Protein AF-A0A0V7YX70-F1 (afdb_monomer_lite)

Sequence (95 aa):
MPVESWLKPEEVPELAARATAMIDAALTGSGLTRETYWSAVRKGYNTPYNDPPRKRTPPAQPNAVPPALGVQAATDPVSVPAAVIAALAAEVRAV

Structure (mmCIF, N/CA/C/O backbone):
data_AF-A0A0V7YX70-F1
#
_entry.id   AF-A0A0V7YX70-F1
#
loop_
_atom_site.group_PDB
_atom_site.id
_atom_site.type_symbol
_atom_site.label_atom_id
_atom_site.label_alt_id
_atom_site.label_comp_id
_atom_site.label_asym_id
_atom_site.label_entity_id
_atom_site.label_seq_id
_atom_site.pdbx_PDB_ins_code
_atom_site.Cartn_x
_atom_site.Cartn_y
_atom_site.Cartn_z
_atom_site.occupancy
_atom_site.B_iso_or_equiv
_atom_site.auth_seq_id
_atom_site.auth_comp_id
_atom_site.auth_asym_id
_atom_site.auth_atom_id
_atom_site.pdbx_PDB_model_num
ATOM 1 N N . MET A 1 1 ? 23.687 10.911 -13.502 1.00 49.91 1 MET A N 1
ATOM 2 C CA . MET A 1 1 ? 24.113 9.498 -13.428 1.00 49.91 1 MET A CA 1
ATOM 3 C C . MET A 1 1 ? 22.894 8.642 -13.719 1.00 49.91 1 MET A C 1
ATOM 5 O O . MET A 1 1 ? 21.857 8.953 -13.141 1.00 49.91 1 MET A O 1
ATOM 9 N N . PRO A 1 2 ? 22.964 7.656 -14.624 1.00 63.56 2 PRO A N 1
ATOM 10 C CA . PRO A 1 2 ? 21.878 6.696 -14.787 1.00 63.56 2 PRO A CA 1
ATOM 11 C C . PRO A 1 2 ? 21.725 5.896 -13.488 1.00 63.56 2 PRO A C 1
ATOM 13 O O . PRO A 1 2 ? 22.716 5.482 -12.890 1.00 63.56 2 PRO A O 1
ATOM 16 N N . VAL A 1 3 ? 20.490 5.757 -13.014 1.00 69.25 3 VAL A N 1
ATOM 17 C CA . VAL A 1 3 ? 20.171 4.874 -11.891 1.00 69.25 3 VAL A CA 1
ATOM 18 C C . VAL A 1 3 ? 20.001 3.485 -12.481 1.00 69.25 3 VAL A C 1
ATOM 20 O O . VAL A 1 3 ? 19.042 3.241 -13.209 1.00 69.25 3 VAL A O 1
ATOM 23 N N . GLU A 1 4 ? 20.955 2.603 -12.203 1.00 75.88 4 GLU A N 1
ATOM 24 C CA . GLU A 1 4 ? 20.837 1.185 -12.534 1.00 75.88 4 GLU A CA 1
ATOM 25 C C . GLU A 1 4 ? 19.659 0.599 -11.745 1.00 75.88 4 GLU A C 1
ATOM 27 O O . GLU A 1 4 ? 19.627 0.640 -10.510 1.00 75.88 4 GLU A O 1
ATOM 32 N N . SER A 1 5 ? 18.655 0.102 -12.467 1.00 77.38 5 SER A N 1
ATOM 33 C CA . SER A 1 5 ? 17.547 -0.642 -11.874 1.00 77.38 5 SER A CA 1
ATOM 34 C C . SER A 1 5 ? 18.027 -2.050 -11.551 1.00 77.38 5 SER A C 1
ATOM 36 O O . SER A 1 5 ? 18.508 -2.762 -12.427 1.00 77.38 5 SER A O 1
ATOM 38 N N . TRP A 1 6 ? 17.834 -2.483 -10.308 1.00 83.19 6 TRP A N 1
ATOM 39 C CA . TRP A 1 6 ? 18.087 -3.869 -9.897 1.00 83.19 6 TRP A CA 1
ATOM 40 C C . TRP A 1 6 ? 17.017 -4.850 -10.398 1.00 83.19 6 TRP A C 1
ATOM 42 O O . TRP A 1 6 ? 17.168 -6.055 -10.226 1.00 83.19 6 TRP A O 1
ATOM 52 N N . LEU A 1 7 ? 15.940 -4.339 -11.002 1.00 83.75 7 LEU A N 1
ATOM 53 C CA . LEU A 1 7 ? 14.878 -5.129 -11.614 1.00 83.75 7 LEU A CA 1
ATOM 54 C C . LEU A 1 7 ? 14.978 -5.089 -13.134 1.00 83.75 7 LEU A C 1
ATOM 56 O O . LEU A 1 7 ? 15.116 -4.003 -13.714 1.00 83.75 7 LEU A O 1
ATOM 60 N N . LYS A 1 8 ? 14.818 -6.256 -13.766 1.00 88.38 8 LYS A N 1
ATOM 61 C CA . LYS A 1 8 ? 14.670 -6.331 -15.219 1.00 88.38 8 LYS A CA 1
ATOM 62 C C . LYS A 1 8 ? 13.263 -5.872 -15.622 1.00 88.38 8 LYS A C 1
ATOM 64 O O . LYS A 1 8 ? 12.306 -6.232 -14.931 1.00 88.38 8 LYS A O 1
ATOM 69 N N . PRO A 1 9 ? 13.094 -5.105 -16.714 1.00 87.94 9 PRO A N 1
ATOM 70 C CA . PRO A 1 9 ? 11.783 -4.603 -17.137 1.00 87.94 9 PRO A CA 1
ATOM 71 C C . PRO A 1 9 ? 10.723 -5.694 -17.320 1.00 87.94 9 PRO A C 1
ATOM 73 O O . PRO A 1 9 ? 9.546 -5.454 -17.061 1.00 87.94 9 PRO A O 1
ATOM 76 N N . GLU A 1 10 ? 11.135 -6.893 -17.726 1.00 90.56 10 GLU A N 1
ATOM 77 C CA . GLU A 1 10 ? 10.256 -8.036 -17.979 1.00 90.56 10 GLU A CA 1
ATOM 78 C C . GLU A 1 10 ? 9.688 -8.636 -16.683 1.00 90.56 10 GLU A C 1
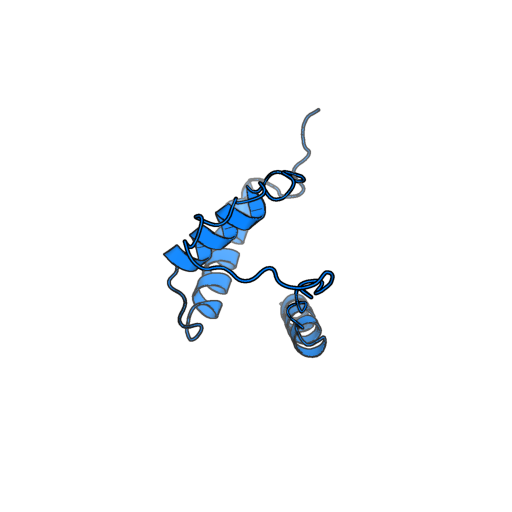ATOM 80 O O . GLU A 1 10 ? 8.603 -9.208 -16.692 1.00 90.56 10 GLU A O 1
ATOM 85 N N . GLU A 1 11 ? 10.394 -8.470 -15.562 1.00 89.38 11 GLU A N 1
ATOM 86 C CA . GLU A 1 11 ? 10.015 -8.996 -14.243 1.00 89.38 11 GLU A CA 1
ATOM 87 C C . GLU A 1 11 ? 9.078 -8.031 -13.488 1.00 89.38 11 GLU A C 1
ATOM 89 O O . GLU A 1 11 ? 8.363 -8.428 -12.565 1.00 89.38 11 GLU A O 1
ATOM 94 N N . VAL A 1 12 ? 9.045 -6.753 -13.890 1.00 90.19 12 VAL A N 1
ATOM 95 C CA . VAL A 1 12 ? 8.263 -5.698 -13.222 1.00 90.19 12 VAL A CA 1
ATOM 96 C C . VAL A 1 12 ? 6.758 -6.002 -13.181 1.00 90.19 12 VAL A C 1
ATOM 98 O O . VAL A 1 12 ? 6.175 -5.850 -12.105 1.00 90.19 12 VAL A O 1
ATOM 101 N N . PRO A 1 13 ? 6.090 -6.421 -14.277 1.00 92.00 13 PRO A N 1
ATOM 102 C CA . PRO A 1 13 ? 4.641 -6.621 -14.263 1.00 92.00 13 PRO A CA 1
ATOM 103 C C . PRO A 1 13 ? 4.212 -7.749 -13.323 1.00 92.00 13 PRO A C 1
ATOM 105 O O . PRO A 1 13 ? 3.243 -7.600 -12.578 1.00 92.00 13 PRO A O 1
ATOM 108 N N . GLU A 1 14 ? 4.954 -8.858 -13.325 1.00 92.88 14 GLU A N 1
ATOM 109 C CA . GLU A 1 14 ? 4.676 -10.006 -12.463 1.00 92.88 14 GLU A CA 1
ATOM 110 C C . GLU A 1 14 ? 4.894 -9.648 -10.989 1.00 92.88 14 GLU A C 1
ATOM 112 O O . GLU A 1 14 ? 4.019 -9.884 -10.148 1.00 92.88 14 GLU A O 1
ATOM 117 N N . LEU A 1 15 ? 6.019 -8.995 -10.676 1.00 90.94 15 LEU A N 1
ATOM 118 C CA . LEU A 1 15 ? 6.316 -8.566 -9.315 1.00 90.94 15 LEU A CA 1
ATOM 119 C C . LEU A 1 15 ? 5.273 -7.564 -8.799 1.00 90.94 15 LEU A C 1
ATOM 121 O O . LEU A 1 15 ? 4.822 -7.676 -7.658 1.00 90.94 15 LEU A O 1
ATOM 125 N N . ALA A 1 16 ? 4.851 -6.613 -9.637 1.00 90.81 16 ALA A N 1
ATOM 126 C CA . ALA A 1 16 ? 3.827 -5.634 -9.282 1.00 90.81 16 ALA A CA 1
ATOM 127 C C . ALA A 1 16 ? 2.468 -6.296 -9.002 1.00 90.81 16 ALA A C 1
ATOM 129 O O . ALA A 1 16 ? 1.791 -5.928 -8.036 1.00 90.81 16 ALA A O 1
ATOM 130 N N . ALA A 1 17 ? 2.078 -7.293 -9.802 1.00 93.31 17 ALA A N 1
ATOM 131 C CA . ALA A 1 17 ? 0.845 -8.048 -9.592 1.00 93.31 17 ALA A CA 1
ATOM 132 C C . ALA A 1 17 ? 0.883 -8.826 -8.269 1.00 93.31 17 ALA A C 1
ATOM 134 O O . ALA A 1 17 ? -0.047 -8.721 -7.463 1.00 93.31 17 ALA A O 1
ATOM 135 N N . ARG A 1 18 ? 1.987 -9.535 -7.997 1.00 94.19 18 ARG A N 1
ATOM 136 C CA . ARG A 1 18 ? 2.181 -10.276 -6.744 1.00 94.19 18 ARG A CA 1
ATOM 137 C C . ARG A 1 18 ? 2.152 -9.351 -5.529 1.00 94.19 18 ARG A C 1
ATOM 139 O O . ARG A 1 18 ? 1.431 -9.623 -4.572 1.00 94.19 18 ARG A O 1
ATOM 146 N N . ALA A 1 19 ? 2.885 -8.240 -5.577 1.00 91.94 19 ALA A N 1
ATOM 147 C CA . ALA A 1 19 ? 2.909 -7.262 -4.494 1.00 91.94 19 ALA A CA 1
ATOM 148 C C . ALA A 1 19 ? 1.515 -6.672 -4.232 1.00 91.94 19 ALA A C 1
ATOM 150 O O . ALA A 1 19 ? 1.098 -6.549 -3.082 1.00 91.94 19 ALA A O 1
ATOM 151 N N . THR A 1 20 ? 0.762 -6.366 -5.293 1.00 89.88 20 THR A N 1
ATOM 152 C CA . THR A 1 20 ? -0.607 -5.850 -5.170 1.00 89.88 20 THR A CA 1
ATOM 153 C C . THR A 1 20 ? -1.528 -6.858 -4.485 1.00 89.88 20 THR A C 1
ATOM 155 O O . THR A 1 20 ? -2.243 -6.485 -3.559 1.00 89.88 20 THR A O 1
ATOM 158 N N . ALA A 1 21 ? -1.467 -8.134 -4.875 1.00 93.12 21 ALA A N 1
ATOM 159 C CA . ALA A 1 21 ? -2.270 -9.186 -4.255 1.00 93.12 21 ALA A CA 1
ATOM 160 C C . ALA A 1 21 ? -1.947 -9.364 -2.760 1.00 93.12 21 ALA A C 1
ATOM 162 O O . ALA A 1 21 ? -2.858 -9.495 -1.945 1.00 93.12 21 ALA A O 1
ATOM 163 N N . MET A 1 22 ? -0.664 -9.309 -2.385 1.00 92.88 22 MET A N 1
ATOM 164 C CA . MET A 1 22 ? -0.243 -9.375 -0.980 1.00 92.88 22 MET A CA 1
ATOM 165 C C . MET A 1 22 ? -0.764 -8.184 -0.167 1.00 92.88 22 MET A C 1
ATOM 167 O O . MET A 1 22 ? -1.225 -8.359 0.960 1.00 92.88 22 MET A O 1
ATOM 171 N N . ILE A 1 23 ? -0.731 -6.979 -0.743 1.00 90.69 23 ILE A N 1
ATOM 172 C CA . ILE A 1 23 ? -1.269 -5.770 -0.107 1.00 90.69 23 ILE A CA 1
ATOM 173 C C . ILE A 1 23 ? -2.785 -5.890 0.077 1.00 90.69 23 ILE A C 1
ATOM 175 O O . ILE A 1 23 ? -3.287 -5.618 1.163 1.00 90.69 23 ILE A O 1
ATOM 179 N N . ASP A 1 24 ? -3.518 -6.328 -0.945 1.00 90.62 24 ASP A N 1
ATOM 180 C CA . ASP A 1 24 ? -4.975 -6.480 -0.867 1.00 90.62 24 ASP A CA 1
ATOM 181 C C . ASP A 1 24 ? -5.394 -7.538 0.166 1.00 90.62 24 ASP A C 1
ATOM 183 O O . ASP A 1 24 ? -6.340 -7.328 0.934 1.00 90.62 24 ASP A O 1
ATOM 187 N N . ALA A 1 25 ? -4.649 -8.642 0.251 1.00 91.50 25 ALA A N 1
ATOM 188 C CA . ALA A 1 25 ? -4.848 -9.652 1.284 1.00 91.50 25 ALA A CA 1
ATOM 189 C C . ALA A 1 25 ? -4.613 -9.073 2.689 1.00 91.50 25 ALA A C 1
ATOM 191 O O . ALA A 1 25 ? -5.450 -9.251 3.568 1.00 91.50 25 ALA A O 1
ATOM 192 N N . ALA A 1 26 ? -3.530 -8.315 2.889 1.00 88.12 26 ALA A N 1
ATOM 193 C CA . ALA A 1 26 ? -3.224 -7.682 4.173 1.00 88.12 26 ALA A CA 1
ATOM 194 C C . ALA A 1 26 ? -4.230 -6.583 4.562 1.00 88.12 26 ALA A C 1
ATOM 196 O O . ALA A 1 26 ? -4.465 -6.337 5.746 1.00 88.12 26 ALA A O 1
ATOM 197 N N . LEU A 1 27 ? -4.837 -5.912 3.579 1.00 90.50 27 LEU A N 1
ATOM 198 C CA . LEU A 1 27 ? -5.884 -4.924 3.831 1.00 90.50 27 LEU A CA 1
ATOM 199 C C . LEU A 1 27 ? -7.194 -5.575 4.280 1.00 90.50 27 LEU A C 1
ATOM 201 O O . LEU A 1 27 ? -7.952 -4.962 5.040 1.00 90.50 27 LEU A O 1
ATOM 205 N N . THR A 1 28 ? -7.441 -6.821 3.879 1.00 89.25 28 THR A N 1
ATOM 206 C CA . THR A 1 28 ? -8.608 -7.587 4.317 1.00 89.25 28 THR A CA 1
ATOM 207 C C . THR A 1 28 ? -8.528 -7.831 5.827 1.00 89.25 28 THR A C 1
ATOM 209 O O . THR A 1 28 ? -7.626 -8.496 6.322 1.00 89.25 28 THR A O 1
ATOM 212 N N . GLY 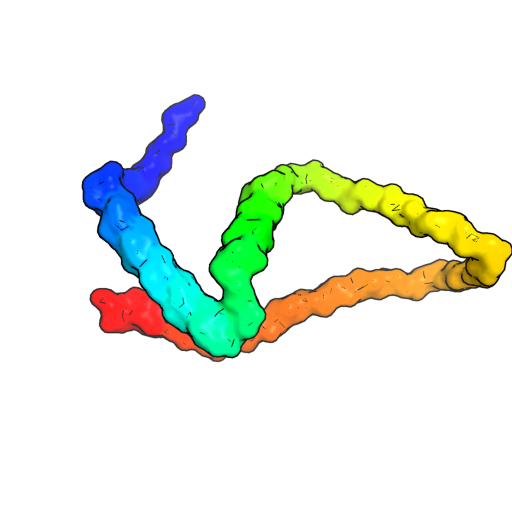A 1 29 ? -9.467 -7.258 6.585 1.00 83.81 29 GLY A N 1
ATOM 213 C CA . GLY A 1 29 ? -9.501 -7.346 8.054 1.00 83.81 29 GLY A CA 1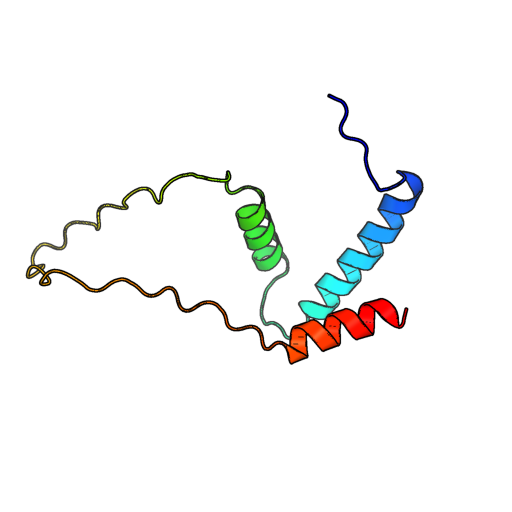
ATOM 214 C C . GLY A 1 29 ? -8.734 -6.243 8.795 1.00 83.81 29 GLY A C 1
ATOM 215 O O . GLY A 1 29 ? -8.887 -6.115 10.005 1.00 83.81 29 GLY A O 1
ATOM 216 N N . SER A 1 30 ? -7.984 -5.391 8.088 1.00 85.81 30 SER A N 1
ATOM 217 C CA . SER A 1 30 ? -7.259 -4.258 8.692 1.00 85.81 30 SER A CA 1
ATOM 218 C C . SER A 1 30 ? -8.153 -3.063 9.052 1.00 85.81 30 SER A C 1
ATOM 220 O O . SER A 1 30 ? -7.726 -2.155 9.762 1.00 85.81 30 SER A O 1
ATOM 222 N N . GLY A 1 31 ? -9.378 -3.017 8.515 1.00 87.12 31 GLY A N 1
ATOM 223 C CA . GLY A 1 31 ? -10.279 -1.865 8.632 1.00 87.12 31 GLY A CA 1
ATOM 224 C C . GLY A 1 31 ? -9.861 -0.645 7.797 1.00 87.12 31 GLY A C 1
ATOM 225 O O . GLY A 1 31 ? -10.574 0.356 7.785 1.00 87.12 31 GLY A O 1
ATOM 226 N N . LEU A 1 32 ? -8.734 -0.713 7.079 1.00 86.56 32 LEU A N 1
ATOM 227 C CA . LEU A 1 32 ? -8.271 0.338 6.177 1.00 86.56 32 LEU A CA 1
ATOM 228 C C . LEU A 1 32 ? -8.873 0.157 4.785 1.00 86.56 32 LEU A C 1
ATOM 230 O O . LEU A 1 32 ? -8.900 -0.941 4.231 1.00 86.56 32 LEU A O 1
ATOM 234 N N . THR A 1 33 ? -9.291 1.266 4.176 1.00 89.88 33 THR A N 1
ATOM 235 C CA . THR A 1 33 ? -9.608 1.264 2.747 1.00 89.88 33 THR A CA 1
ATOM 236 C C . THR A 1 33 ? -8.319 1.282 1.927 1.00 89.88 33 THR A C 1
ATOM 238 O O . THR A 1 33 ? -7.297 1.840 2.344 1.00 89.88 33 THR A O 1
ATOM 241 N N . ARG A 1 34 ? -8.385 0.730 0.712 1.00 87.56 34 ARG A N 1
ATOM 242 C CA . ARG A 1 34 ? -7.284 0.775 -0.259 1.00 87.56 34 ARG A CA 1
ATOM 243 C C . ARG A 1 34 ? -6.805 2.208 -0.513 1.00 87.56 34 ARG A C 1
ATOM 245 O O . ARG A 1 34 ? -5.605 2.455 -0.586 1.00 87.56 34 ARG A O 1
ATOM 252 N N . GLU A 1 35 ? -7.728 3.162 -0.594 1.00 89.25 35 GLU A N 1
ATOM 253 C CA . GLU A 1 35 ? -7.405 4.577 -0.788 1.00 89.25 35 GLU A CA 1
ATOM 254 C C . GLU A 1 35 ? -6.637 5.163 0.405 1.00 89.25 35 GLU A C 1
ATOM 256 O O . GLU A 1 35 ? -5.602 5.809 0.217 1.00 89.25 35 GLU A O 1
ATOM 261 N N . THR A 1 36 ? -7.089 4.890 1.634 1.00 86.44 36 THR A N 1
ATOM 262 C CA . THR A 1 36 ? -6.412 5.342 2.856 1.00 86.44 36 THR A CA 1
ATOM 263 C C . THR A 1 36 ? -4.984 4.805 2.914 1.00 86.44 36 THR A C 1
ATOM 265 O O . THR A 1 36 ? -4.053 5.583 3.133 1.00 86.44 36 THR A O 1
ATOM 268 N N . TYR A 1 37 ? -4.790 3.515 2.628 1.00 89.38 37 TYR A N 1
ATOM 269 C CA . TYR A 1 37 ? -3.466 2.895 2.565 1.00 89.38 37 TYR A CA 1
ATOM 270 C C . TYR A 1 37 ? -2.552 3.588 1.542 1.00 89.38 37 TYR A C 1
ATOM 272 O O . TYR A 1 37 ? -1.486 4.090 1.901 1.00 89.38 37 TYR A O 1
ATOM 280 N N . TRP A 1 38 ? -2.984 3.720 0.283 1.00 88.19 38 TRP A N 1
ATOM 281 C CA . TRP A 1 38 ? -2.155 4.340 -0.759 1.00 88.19 38 TRP A CA 1
ATOM 282 C C . TRP A 1 38 ? -1.921 5.841 -0.547 1.00 88.19 38 TRP A C 1
ATOM 284 O O . TRP A 1 38 ? -0.900 6.377 -0.989 1.00 88.19 38 TRP A O 1
ATOM 294 N N . SER A 1 39 ? -2.829 6.544 0.136 1.00 85.19 39 SER A N 1
ATOM 295 C CA . SER A 1 39 ? -2.601 7.933 0.551 1.00 85.19 39 SER A CA 1
ATOM 296 C C . SER A 1 39 ? -1.463 8.038 1.576 1.00 85.19 39 SER A C 1
ATOM 298 O O . SER A 1 39 ? -0.598 8.906 1.443 1.00 85.19 39 SER A O 1
ATOM 300 N N . ALA A 1 40 ? -1.407 7.112 2.541 1.00 83.19 40 ALA A N 1
ATOM 301 C CA . ALA A 1 40 ? -0.361 7.054 3.555 1.00 83.19 40 ALA A CA 1
ATOM 302 C C . ALA A 1 40 ? 0.992 6.664 2.947 1.00 83.19 40 ALA A C 1
ATOM 304 O O . ALA A 1 40 ? 1.993 7.309 3.250 1.00 83.19 40 ALA A O 1
ATOM 305 N N . VAL A 1 41 ? 1.015 5.688 2.031 1.00 86.06 41 VAL A N 1
ATOM 306 C CA . VAL A 1 41 ? 2.225 5.291 1.289 1.00 86.06 41 VAL A CA 1
ATOM 307 C C . VAL A 1 41 ? 2.787 6.470 0.496 1.00 86.06 41 VAL A C 1
ATOM 309 O O . VAL A 1 41 ? 3.951 6.826 0.670 1.00 86.06 41 VAL A O 1
ATOM 312 N N . ARG A 1 42 ? 1.963 7.149 -0.316 1.00 86.50 42 ARG A N 1
ATOM 313 C CA . ARG A 1 42 ? 2.410 8.335 -1.068 1.00 86.50 42 ARG A CA 1
ATOM 314 C C . ARG A 1 42 ? 2.925 9.427 -0.143 1.00 86.50 42 ARG A C 1
ATOM 316 O O . ARG A 1 42 ? 3.953 10.023 -0.440 1.00 86.50 42 ARG A O 1
ATOM 323 N N . LYS A 1 43 ? 2.253 9.672 0.984 1.00 80.50 43 LYS A N 1
ATOM 324 C CA . LYS A 1 43 ? 2.728 10.632 1.984 1.00 80.50 43 LYS A CA 1
ATOM 325 C C . LYS A 1 43 ? 4.089 10.216 2.549 1.00 80.50 43 LYS A C 1
ATOM 327 O O . LYS A 1 43 ? 4.982 11.049 2.589 1.00 80.50 43 LYS A O 1
ATOM 332 N N . GLY A 1 44 ? 4.266 8.959 2.949 1.00 79.69 44 GLY A N 1
ATOM 333 C CA . GLY A 1 44 ? 5.512 8.456 3.535 1.00 79.69 44 GLY A CA 1
ATOM 334 C C . GLY A 1 44 ? 6.710 8.541 2.588 1.00 79.69 44 GLY A C 1
ATOM 335 O O . GLY A 1 44 ? 7.774 8.981 3.006 1.00 79.69 44 GLY A O 1
ATOM 336 N N . TYR A 1 45 ? 6.522 8.195 1.310 1.00 73.12 45 TYR A N 1
ATOM 337 C CA . TYR A 1 45 ? 7.603 8.181 0.315 1.00 73.12 45 TYR A CA 1
ATOM 338 C C . TYR A 1 45 ? 7.854 9.533 -0.371 1.00 73.12 45 TYR A C 1
ATOM 340 O O . TYR A 1 45 ? 8.987 9.798 -0.761 1.00 73.12 45 TYR A O 1
ATOM 348 N N . ASN A 1 46 ? 6.842 10.403 -0.496 1.00 69.38 46 ASN A N 1
ATOM 349 C CA . ASN A 1 46 ? 7.012 11.751 -1.059 1.00 69.38 46 ASN A CA 1
ATOM 350 C C . ASN A 1 46 ? 7.279 12.827 -0.001 1.00 69.38 46 ASN A C 1
ATOM 352 O O . ASN A 1 46 ? 7.365 13.999 -0.365 1.00 69.38 46 ASN A O 1
ATOM 356 N N . THR A 1 47 ? 7.383 12.487 1.289 1.00 61.97 47 THR A N 1
ATOM 357 C CA . THR A 1 47 ? 7.865 13.469 2.267 1.00 61.97 47 THR A CA 1
ATOM 358 C C . THR A 1 47 ? 9.351 13.678 1.978 1.00 61.97 47 THR A C 1
ATOM 360 O O . THR A 1 47 ? 10.113 12.720 2.127 1.00 61.97 47 THR A O 1
ATOM 363 N N . PRO A 1 48 ? 9.785 14.876 1.534 1.00 66.69 48 PRO A N 1
ATOM 364 C CA . PRO A 1 48 ? 11.199 15.135 1.324 1.00 66.69 48 PRO A CA 1
ATOM 365 C C . PRO A 1 48 ? 11.929 14.802 2.620 1.00 66.69 48 PRO A C 1
ATOM 367 O O . PRO A 1 48 ? 11.493 15.221 3.697 1.00 66.69 48 PRO A O 1
ATOM 370 N N . TYR A 1 49 ? 13.016 14.035 2.528 1.00 58.62 49 TYR A N 1
ATOM 371 C CA . TYR A 1 49 ? 13.941 13.917 3.646 1.00 58.62 49 TYR A CA 1
ATOM 372 C C . TYR A 1 49 ? 14.308 15.349 4.051 1.00 58.62 49 TYR A C 1
ATOM 374 O O . TYR A 1 49 ? 14.958 16.054 3.284 1.00 58.62 49 TYR A O 1
ATOM 382 N N . ASN A 1 50 ? 13.865 15.759 5.241 1.00 53.69 50 ASN A N 1
ATOM 383 C CA . ASN A 1 50 ? 14.175 17.036 5.879 1.00 53.69 50 ASN A CA 1
ATOM 384 C C . ASN A 1 50 ? 13.364 18.276 5.435 1.00 53.69 50 ASN A C 1
ATOM 386 O O . ASN A 1 50 ? 13.944 19.268 5.003 1.00 53.69 50 ASN A O 1
ATOM 390 N N . ASP A 1 51 ? 12.046 18.292 5.655 1.00 58.91 51 ASP A N 1
ATOM 391 C CA . ASP A 1 51 ? 11.408 19.553 6.063 1.00 58.91 51 ASP A CA 1
ATOM 392 C C . ASP A 1 51 ? 11.311 19.527 7.601 1.00 58.91 51 ASP A C 1
ATOM 394 O O . ASP A 1 51 ? 10.605 18.667 8.145 1.00 58.91 51 ASP A O 1
ATOM 398 N N . PRO A 1 52 ? 12.027 20.404 8.337 1.00 60.19 52 PRO A N 1
ATOM 399 C CA . PRO A 1 52 ? 11.823 20.550 9.773 1.00 60.19 52 PRO A CA 1
ATOM 400 C C . PRO A 1 52 ? 10.327 20.746 10.018 1.00 60.19 52 PRO A C 1
ATOM 402 O O . PRO A 1 52 ? 9.686 21.444 9.222 1.00 60.19 52 PRO A O 1
ATOM 405 N N . PRO A 1 53 ? 9.739 20.167 11.082 1.00 65.00 53 PRO A N 1
ATOM 406 C CA . PRO A 1 53 ? 8.322 20.347 11.347 1.00 65.00 53 PRO A CA 1
ATOM 407 C C . PRO A 1 53 ? 8.029 21.844 11.328 1.00 65.00 53 PRO A C 1
ATOM 409 O O . PRO A 1 53 ? 8.533 22.588 12.174 1.00 65.00 53 PRO A O 1
ATOM 412 N N . ARG A 1 54 ? 7.256 22.303 10.328 1.00 61.53 54 ARG A N 1
ATOM 413 C CA . ARG A 1 54 ? 6.776 23.685 10.304 1.00 61.53 54 ARG A CA 1
ATOM 414 C C . ARG A 1 54 ? 6.112 23.874 11.649 1.00 61.53 54 ARG A C 1
ATOM 416 O O . ARG A 1 54 ? 5.145 23.166 11.937 1.00 61.53 54 ARG A O 1
ATOM 423 N N . LYS A 1 55 ? 6.668 24.760 12.482 1.00 58.44 55 LYS A N 1
ATOM 424 C CA . LYS A 1 55 ? 6.069 25.125 13.761 1.00 58.44 55 LYS A CA 1
ATOM 425 C C . LYS A 1 55 ? 4.661 25.592 13.435 1.00 58.44 55 LYS A C 1
ATOM 427 O O . LYS A 1 55 ? 4.464 26.708 12.967 1.00 58.44 55 LYS A O 1
ATOM 432 N N . ARG A 1 56 ? 3.687 24.696 13.581 1.00 62.22 56 ARG A N 1
ATOM 433 C CA . ARG A 1 56 ? 2.284 25.055 13.503 1.00 62.22 56 ARG A CA 1
ATOM 434 C C . ARG A 1 56 ? 2.070 25.883 14.746 1.00 62.22 56 ARG A C 1
ATOM 436 O O . ARG A 1 56 ? 2.015 25.335 15.842 1.00 62.22 56 ARG A O 1
ATOM 443 N N . THR A 1 57 ? 2.060 27.198 14.576 1.00 57.38 57 THR A N 1
ATOM 444 C CA . THR A 1 57 ? 1.596 28.112 15.606 1.00 57.38 57 THR A CA 1
ATOM 445 C C . THR A 1 57 ? 0.205 27.616 15.993 1.00 57.38 57 THR A C 1
ATOM 447 O O . THR A 1 57 ? -0.661 27.542 15.114 1.00 57.38 57 THR A O 1
ATOM 450 N N . PRO A 1 58 ? -0.016 27.177 17.243 1.00 58.72 58 PRO A N 1
ATOM 451 C CA . PRO A 1 58 ? -1.354 26.819 17.679 1.00 58.72 58 PRO A CA 1
ATOM 452 C C . PRO A 1 58 ? -2.253 28.042 17.459 1.00 58.72 58 PRO A C 1
ATOM 454 O O . PRO A 1 58 ? -1.790 29.162 17.704 1.00 58.72 58 PRO A O 1
ATOM 457 N N . PRO A 1 59 ? -3.500 27.883 16.984 1.00 56.09 59 PRO A N 1
ATOM 458 C CA . PRO A 1 59 ? -4.436 28.998 16.990 1.00 56.09 59 PRO A CA 1
ATOM 459 C C . PRO A 1 59 ? -4.501 29.541 18.420 1.00 56.09 59 PRO A C 1
ATOM 461 O O . PRO A 1 59 ? -4.617 28.764 19.371 1.00 56.09 59 PRO A O 1
ATOM 464 N N . ALA A 1 60 ? -4.346 30.858 18.570 1.00 55.03 60 ALA A N 1
ATOM 465 C CA . ALA A 1 60 ? -4.351 31.509 19.871 1.00 55.03 60 ALA A CA 1
ATOM 466 C C . ALA A 1 60 ? -5.686 31.210 20.564 1.00 55.03 60 ALA A C 1
ATOM 468 O O . ALA A 1 60 ? -6.725 31.746 20.182 1.00 55.03 60 ALA A O 1
ATOM 469 N N . GLN A 1 61 ? -5.669 30.318 21.556 1.00 53.00 61 GLN A N 1
ATOM 470 C CA . GLN A 1 61 ? -6.814 30.143 22.432 1.00 53.00 61 GLN A CA 1
ATOM 471 C C . GLN A 1 61 ? -6.823 31.320 23.413 1.00 53.00 61 GLN A C 1
ATOM 473 O O . GLN A 1 61 ? -5.827 31.515 24.112 1.00 53.00 61 GLN A O 1
ATOM 478 N N . PRO A 1 62 ? -7.912 32.102 23.493 1.00 50.94 62 PRO A N 1
ATOM 479 C CA . PRO A 1 62 ? -7.945 33.358 24.245 1.00 50.94 62 PRO A CA 1
ATOM 480 C C . PRO A 1 62 ? -7.794 33.219 25.773 1.00 50.94 62 PRO A C 1
ATOM 482 O O . PRO A 1 62 ? -7.812 34.235 26.450 1.00 50.94 62 PRO A O 1
ATOM 485 N N . ASN A 1 63 ? -7.604 32.009 26.320 1.00 54.47 63 ASN A N 1
ATOM 486 C CA . ASN A 1 63 ? -7.452 31.758 27.762 1.00 54.47 63 ASN A CA 1
ATOM 487 C C . ASN A 1 63 ? -6.386 30.694 28.109 1.00 54.47 63 ASN A C 1
ATOM 489 O O . ASN A 1 63 ? -6.504 29.993 29.114 1.00 54.47 63 ASN A O 1
ATOM 493 N N . ALA A 1 64 ? -5.344 30.528 27.291 1.00 45.47 64 ALA A N 1
ATOM 494 C CA . ALA A 1 64 ? -4.293 29.558 27.604 1.00 45.47 64 ALA A CA 1
ATOM 495 C C . ALA A 1 64 ? -3.400 30.041 28.769 1.00 45.47 64 ALA A C 1
ATOM 497 O O . ALA A 1 64 ? -2.621 30.981 28.624 1.00 45.47 64 ALA A O 1
ATOM 498 N N . VAL A 1 65 ? -3.492 29.366 29.919 1.00 51.59 65 VAL A N 1
ATOM 499 C CA . VAL A 1 65 ? -2.509 29.459 31.014 1.00 51.59 65 VAL A CA 1
ATOM 500 C C . VAL A 1 65 ? -1.170 28.906 30.498 1.00 51.59 65 VAL A C 1
ATOM 502 O O . VAL A 1 65 ? -1.179 27.840 29.876 1.00 51.59 65 VAL A O 1
ATOM 505 N N . PRO A 1 66 ? -0.023 29.584 30.705 1.00 43.41 66 PRO A N 1
ATOM 506 C CA . PRO A 1 66 ? 1.257 29.108 30.188 1.00 43.41 66 PRO A CA 1
ATOM 507 C C . PRO A 1 66 ? 1.615 27.756 30.828 1.00 43.41 66 PRO A C 1
ATOM 509 O O . PRO A 1 66 ? 1.721 27.684 32.055 1.00 43.41 66 PRO A O 1
ATOM 512 N N . PRO A 1 67 ? 1.822 26.679 30.047 1.00 44.88 67 PRO A N 1
ATOM 513 C CA . PRO A 1 67 ? 2.370 25.456 30.599 1.00 44.88 67 PRO A CA 1
ATOM 514 C C . PRO A 1 67 ? 3.852 25.684 30.903 1.00 44.88 67 PRO A C 1
ATOM 516 O O . PRO A 1 67 ? 4.616 26.182 30.070 1.00 44.88 67 PRO A O 1
ATOM 519 N N . ALA A 1 68 ? 4.236 25.336 32.128 1.00 42.22 68 ALA A N 1
ATOM 520 C CA . ALA A 1 68 ? 5.617 25.312 32.568 1.00 42.22 68 ALA A CA 1
ATOM 521 C C . ALA A 1 68 ? 6.482 24.475 31.609 1.00 42.22 68 ALA A C 1
ATOM 523 O O . ALA A 1 68 ? 6.050 23.461 31.060 1.00 42.22 68 ALA A O 1
ATOM 524 N N . LEU A 1 69 ? 7.711 24.951 31.411 1.00 49.47 69 LEU A N 1
ATOM 525 C CA . LEU A 1 69 ? 8.780 24.327 30.641 1.00 49.47 69 LEU A CA 1
ATOM 526 C C . LEU A 1 69 ? 8.859 22.806 30.846 1.00 49.47 69 LEU A C 1
ATOM 528 O O . LEU A 1 69 ? 9.028 22.333 31.965 1.00 49.47 69 LEU A O 1
ATOM 532 N N . GLY A 1 70 ? 8.872 22.077 29.728 1.00 49.53 70 GLY A N 1
ATOM 533 C CA . GLY A 1 70 ? 9.442 20.734 29.654 1.00 49.53 70 GLY A CA 1
ATOM 534 C C . GLY A 1 70 ? 8.443 19.588 29.754 1.00 49.53 70 GLY A C 1
ATOM 535 O O . GLY A 1 70 ? 8.430 18.863 30.738 1.00 49.53 70 GLY A O 1
ATOM 536 N N . VAL A 1 71 ? 7.707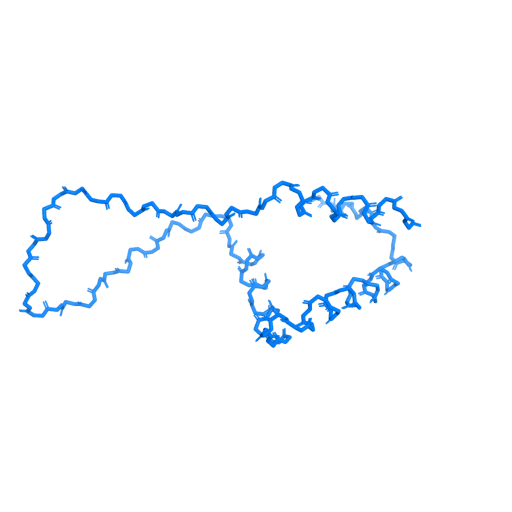 19.325 28.675 1.00 39.97 71 VAL A N 1
ATOM 537 C CA . VAL A 1 71 ? 7.289 17.953 28.368 1.00 39.97 71 VAL A CA 1
ATOM 538 C C . VAL A 1 71 ? 7.700 17.678 26.931 1.00 39.97 71 VAL A C 1
ATOM 540 O O . VAL A 1 71 ? 7.093 1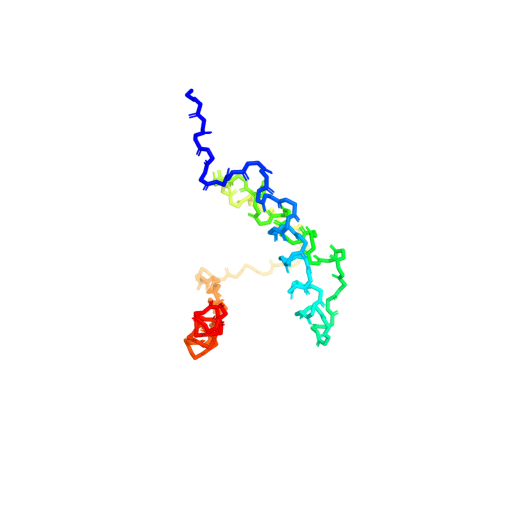8.171 25.981 1.00 39.97 71 VAL A O 1
ATOM 543 N N . GLN A 1 72 ? 8.802 16.943 26.781 1.00 44.50 72 GLN A N 1
ATOM 544 C CA . GLN A 1 72 ? 9.143 16.299 25.523 1.00 44.50 72 GLN A CA 1
ATOM 545 C C . GLN A 1 72 ? 7.974 15.383 25.164 1.00 44.50 72 GLN A C 1
ATOM 547 O O . GLN A 1 72 ? 7.652 14.467 25.916 1.00 44.50 72 GLN A O 1
ATOM 552 N N . ALA A 1 73 ? 7.313 15.649 24.040 1.00 45.44 73 ALA A N 1
ATOM 553 C CA . ALA A 1 73 ? 6.399 14.686 23.457 1.00 45.44 73 ALA A CA 1
ATOM 554 C C . ALA A 1 73 ? 7.242 13.487 23.013 1.00 45.44 73 ALA A C 1
ATOM 556 O O . ALA A 1 73 ? 7.867 13.515 21.952 1.00 45.44 73 ALA A O 1
ATOM 557 N N . ALA A 1 74 ? 7.308 12.468 23.867 1.00 50.34 74 ALA A N 1
ATOM 558 C CA . ALA A 1 74 ? 7.751 11.147 23.482 1.00 50.34 74 ALA A CA 1
ATOM 559 C C . ALA A 1 74 ? 6.802 10.678 22.375 1.00 50.34 74 ALA A C 1
ATOM 561 O O . ALA A 1 74 ? 5.643 10.352 22.616 1.00 50.34 74 ALA A O 1
ATOM 562 N N . THR A 1 75 ? 7.266 10.717 21.130 1.00 52.78 75 THR A N 1
ATOM 563 C CA . THR A 1 75 ? 6.716 9.834 20.111 1.00 52.78 75 THR A CA 1
ATOM 564 C C . THR A 1 75 ? 7.057 8.432 20.572 1.00 52.78 75 THR A C 1
ATOM 566 O O . THR A 1 75 ? 8.203 8.010 20.414 1.00 52.78 75 THR A O 1
ATOM 569 N N . ASP A 1 76 ? 6.099 7.743 21.189 1.00 50.59 76 ASP A N 1
ATOM 570 C CA . ASP A 1 76 ? 6.241 6.313 21.406 1.00 50.59 76 ASP A CA 1
ATOM 571 C C . ASP A 1 76 ? 6.482 5.673 20.032 1.00 50.59 76 ASP A C 1
ATOM 573 O O . ASP A 1 76 ? 5.658 5.840 19.121 1.00 50.59 76 ASP A O 1
ATOM 577 N N . PRO A 1 77 ? 7.629 5.007 19.820 1.00 57.38 77 PRO A N 1
ATOM 578 C CA . PRO A 1 77 ? 7.831 4.247 18.606 1.00 57.38 77 PRO A CA 1
ATOM 579 C C . PRO A 1 77 ? 6.719 3.202 18.537 1.00 57.38 77 PRO A C 1
ATOM 581 O O . PRO A 1 77 ? 6.431 2.525 19.525 1.00 57.38 77 PRO A O 1
ATOM 584 N N . VAL A 1 78 ? 6.087 3.061 17.370 1.00 58.38 78 VAL A N 1
ATOM 585 C CA . VAL A 1 78 ? 5.199 1.925 17.116 1.00 58.38 78 VAL A CA 1
ATOM 586 C C . VAL A 1 78 ? 6.047 0.667 17.287 1.00 58.38 78 VAL A C 1
ATOM 588 O O . VAL A 1 78 ? 6.861 0.329 16.428 1.00 58.38 78 VAL A O 1
ATOM 591 N N . SER A 1 79 ? 5.909 0.023 18.444 1.00 60.00 79 SER A N 1
ATOM 592 C CA . SER A 1 79 ? 6.626 -1.197 18.785 1.00 60.00 79 SER A CA 1
ATOM 593 C C . SER A 1 79 ? 6.009 -2.330 17.982 1.00 60.00 79 SER A C 1
ATOM 595 O O . SER A 1 79 ? 4.990 -2.906 18.362 1.00 60.00 79 SER A O 1
ATOM 597 N N . VAL A 1 80 ? 6.588 -2.605 16.816 1.00 66.69 80 VAL A N 1
ATOM 598 C CA . VAL A 1 80 ? 6.273 -3.815 16.060 1.00 66.69 80 VAL A CA 1
ATOM 599 C C . VAL A 1 80 ? 7.027 -4.963 16.736 1.00 66.69 80 VAL A C 1
ATOM 601 O O . VAL A 1 80 ? 8.259 -4.912 16.798 1.00 66.69 80 VAL A O 1
ATOM 604 N N . PRO A 1 81 ? 6.342 -5.996 17.262 1.00 73.19 81 PRO A N 1
ATOM 605 C CA . PRO A 1 81 ? 7.023 -7.102 17.920 1.00 73.19 81 PRO A CA 1
ATOM 606 C C . PRO A 1 81 ? 7.990 -7.789 16.954 1.00 73.19 81 PRO A C 1
ATOM 608 O O . PRO A 1 81 ? 7.617 -8.128 15.831 1.00 73.19 81 PRO A O 1
ATOM 611 N N . ALA A 1 82 ? 9.214 -8.065 17.405 1.00 69.75 82 ALA A N 1
ATOM 612 C CA . ALA A 1 82 ? 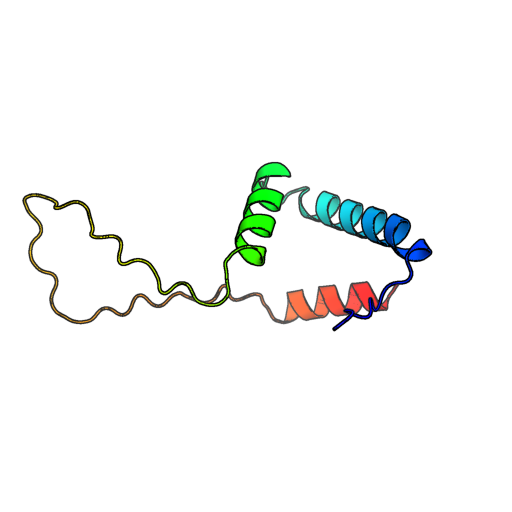10.232 -8.742 16.596 1.00 69.75 82 ALA A CA 1
ATOM 613 C C . ALA A 1 82 ? 9.750 -10.095 16.034 1.00 69.75 82 ALA A C 1
ATOM 615 O O . ALA A 1 82 ? 10.175 -10.503 14.958 1.00 69.75 82 ALA A O 1
ATOM 616 N N . ALA A 1 83 ? 8.811 -10.755 16.720 1.00 65.94 83 ALA A N 1
ATOM 617 C CA . ALA A 1 83 ? 8.164 -11.976 16.249 1.00 65.94 83 ALA A CA 1
ATOM 618 C C . ALA A 1 83 ? 7.346 -11.767 14.961 1.00 65.94 83 ALA A C 1
ATOM 620 O O . ALA A 1 83 ? 7.359 -12.630 14.091 1.00 65.94 83 ALA A O 1
ATOM 621 N N . VAL A 1 84 ? 6.687 -10.614 14.806 1.00 75.44 84 VAL A N 1
ATOM 622 C CA . VAL A 1 84 ? 5.942 -10.259 13.585 1.00 75.44 84 VAL A CA 1
ATOM 623 C C . VAL A 1 84 ? 6.915 -10.049 12.425 1.00 75.44 84 VAL A C 1
ATOM 625 O O . VAL A 1 84 ? 6.691 -10.550 11.328 1.00 75.44 84 VAL A O 1
ATOM 628 N N . ILE A 1 85 ? 8.043 -9.383 12.684 1.00 72.75 85 ILE A N 1
ATOM 629 C CA . ILE A 1 85 ? 9.102 -9.166 11.687 1.00 72.75 85 ILE A CA 1
ATOM 630 C C . ILE A 1 85 ? 9.726 -10.504 11.263 1.00 72.75 85 ILE A C 1
ATOM 632 O O . ILE A 1 85 ? 9.914 -10.756 10.074 1.00 72.75 85 ILE A O 1
ATOM 636 N N . ALA A 1 86 ? 10.012 -11.383 12.225 1.00 69.62 86 ALA A N 1
ATOM 637 C CA . ALA A 1 86 ? 10.577 -12.702 11.964 1.00 69.62 86 ALA A CA 1
ATOM 638 C C . ALA A 1 86 ? 9.606 -13.617 11.200 1.00 69.62 86 ALA A C 1
ATOM 640 O O . ALA A 1 86 ? 10.042 -14.345 10.311 1.00 69.62 86 ALA A O 1
ATOM 641 N N . ALA A 1 87 ? 8.305 -13.552 11.501 1.00 72.81 87 ALA A N 1
ATOM 642 C CA . ALA A 1 87 ? 7.279 -14.313 10.794 1.00 72.81 87 ALA A CA 1
ATOM 643 C C . ALA A 1 87 ? 7.175 -13.890 9.320 1.00 72.81 87 ALA A C 1
ATOM 645 O O . ALA A 1 87 ? 7.255 -14.749 8.446 1.00 72.81 87 ALA A O 1
ATOM 646 N N . LEU A 1 88 ? 7.122 -12.579 9.038 1.00 70.12 88 LEU A N 1
ATOM 647 C CA . LEU A 1 88 ? 7.142 -12.075 7.658 1.00 70.12 88 LEU A CA 1
ATOM 648 C C . LEU A 1 88 ? 8.416 -12.498 6.908 1.00 70.12 88 LEU A C 1
ATOM 650 O O . LEU A 1 88 ? 8.353 -12.892 5.747 1.00 70.12 88 LEU A O 1
ATOM 654 N N . ALA A 1 89 ? 9.579 -12.436 7.561 1.00 69.50 89 ALA A N 1
ATOM 655 C CA . ALA A 1 89 ? 10.846 -12.821 6.940 1.00 69.50 89 ALA A CA 1
ATOM 656 C C . ALA A 1 89 ? 10.933 -14.331 6.648 1.00 69.50 89 ALA A C 1
ATOM 658 O O . ALA A 1 89 ? 11.513 -14.733 5.638 1.00 69.50 89 ALA A O 1
ATOM 659 N N . ALA A 1 90 ? 10.363 -15.168 7.518 1.00 68.38 90 ALA A N 1
ATOM 660 C CA . ALA A 1 90 ? 10.307 -16.613 7.322 1.00 68.38 90 ALA A CA 1
ATOM 661 C C . ALA A 1 90 ? 9.341 -16.999 6.192 1.00 68.38 90 ALA A C 1
ATOM 663 O O . ALA A 1 90 ? 9.675 -17.853 5.374 1.00 68.38 90 ALA A O 1
ATOM 664 N N . GLU A 1 91 ? 8.188 -16.335 6.106 1.00 61.19 91 GLU A N 1
ATOM 665 C CA . GLU A 1 91 ? 7.182 -16.573 5.067 1.00 61.19 91 GLU A CA 1
ATOM 666 C C . GLU A 1 91 ? 7.697 -16.199 3.669 1.00 61.19 91 GLU A C 1
ATOM 668 O O . GLU A 1 91 ? 7.515 -16.953 2.718 1.00 61.19 91 GLU A O 1
ATOM 673 N N . VAL A 1 92 ? 8.452 -15.100 3.550 1.00 65.62 92 VAL A N 1
ATOM 674 C CA . VAL A 1 92 ? 9.102 -14.693 2.289 1.00 65.62 92 VAL A CA 1
ATOM 675 C C . VAL A 1 92 ? 10.174 -15.689 1.829 1.00 65.62 92 VAL A C 1
ATOM 677 O O . VAL A 1 92 ? 10.412 -15.811 0.633 1.00 65.62 92 VAL A O 1
ATOM 680 N N . ARG A 1 93 ? 10.823 -16.408 2.753 1.00 58.72 93 ARG A N 1
ATOM 681 C CA . ARG A 1 93 ? 11.888 -17.379 2.442 1.00 58.72 93 ARG A CA 1
ATOM 682 C C . ARG A 1 93 ? 11.362 -18.781 2.113 1.00 58.72 93 ARG A C 1
ATOM 684 O O . ARG A 1 93 ? 12.123 -19.605 1.614 1.00 58.72 93 ARG A O 1
ATOM 691 N N . ALA A 1 94 ? 10.101 -19.063 2.432 1.00 54.09 94 ALA A N 1
ATOM 692 C CA . ALA A 1 94 ? 9.459 -20.354 2.198 1.00 54.09 94 ALA A CA 1
ATOM 693 C C . ALA A 1 94 ? 8.771 -20.464 0.820 1.00 54.09 94 ALA A C 1
ATOM 695 O O . ALA A 1 94 ? 8.213 -21.519 0.515 1.00 54.09 94 ALA A O 1
ATOM 696 N N . VAL A 1 95 ? 8.813 -19.399 0.009 1.00 46.84 95 VAL A N 1
ATOM 697 C CA . VAL A 1 95 ? 8.305 -19.327 -1.375 1.00 46.84 95 VAL A CA 1
ATOM 698 C C . VAL A 1 95 ? 9.471 -19.256 -2.348 1.00 46.84 95 VAL A C 1
ATOM 700 O O . VAL A 1 95 ? 9.393 -19.937 -3.391 1.00 46.84 95 VAL A O 1
#

Radius of gyration: 20.98 Å; chains: 1; bounding box: 34×54×50 Å

Foldseek 3Di:
DDDDDPDDPVCVVVVVVVVVVVVVVVVVVVPDDPVNVVVVVCCVVPPPPDDDPPPPPPPDDVDDDDDDDDDDPPPPPPDDDVVVVVVVVVVVVVD

Secondary structure (DSSP, 8-state):
-----SS-TTTHHHHHHHHHHHHHHHHTTS---HHHHHHHHHHHHHS-TT------PPP--TT-PPPPS------------HHHHHHHHHHHH--

pLDDT: mean 71.25, std 16.34, range [39.97, 94.19]